Protein AF-A0A7S0GRE7-F1 (afdb_monomer)

Organism: Micromonas pusilla (NCBI:txid38833)

InterPro domains:
  IPR013517 FG-GAP repeat [PF14312] (10-57)
  IPR013517 FG-GAP repeat [PF14312] (65-113)
  IPR013517 FG-GAP repeat [PF14312] (122-153)
  IPR028994 Integrin alpha, N-terminal [G3DSA:2.130.10.130] (1-153)
  IPR028994 Integrin alpha, N-terminal [SSF69318] (37-143)

Structure (mmCIF, N/CA/C/O backbone):
data_AF-A0A7S0GRE7-F1
#
_entry.id   AF-A0A7S0GRE7-F1
#
loop_
_atom_site.group_PDB
_atom_site.id
_atom_site.type_symbol
_atom_site.label_atom_id
_atom_site.label_alt_id
_atom_site.label_comp_id
_atom_site.label_asym_id
_atom_site.label_entity_id
_atom_site.label_seq_id
_atom_site.pdbx_PDB_ins_code
_atom_site.Cartn_x
_atom_site.Cartn_y
_atom_site.Cartn_z
_atom_site.occupancy
_atom_site.B_iso_or_equiv
_atom_site.auth_seq_id
_atom_site.auth_comp_id
_atom_site.auth_asym_id
_atom_site.auth_atom_id
_atom_site.pdbx_PDB_model_num
ATOM 1 N N . PHE A 1 1 ? -9.919 10.974 12.583 1.00 92.94 1 PHE A N 1
ATOM 2 C CA . PHE A 1 1 ? -11.109 11.557 13.232 1.00 92.94 1 PHE A CA 1
ATOM 3 C C . PHE A 1 1 ? -12.246 10.573 13.083 1.00 92.94 1 PHE A C 1
ATOM 5 O O . PHE A 1 1 ? -12.273 9.883 12.073 1.00 92.94 1 PHE A O 1
ATOM 12 N N . GLU A 1 2 ? -13.154 10.508 14.047 1.00 92.75 2 GLU A N 1
ATOM 13 C CA . GLU A 1 2 ? -14.391 9.729 13.939 1.00 92.75 2 GLU A CA 1
ATOM 14 C C . GLU A 1 2 ? -15.581 10.653 14.183 1.00 92.75 2 GLU A C 1
ATOM 16 O O . GLU A 1 2 ? -15.463 11.628 14.930 1.00 92.75 2 GLU A O 1
ATOM 21 N N . LYS A 1 3 ? -16.690 10.377 13.493 1.00 94.25 3 LYS A N 1
ATOM 22 C CA . LYS A 1 3 ? -17.944 11.111 13.637 1.00 94.25 3 LYS A CA 1
ATOM 23 C C . LYS A 1 3 ? -18.932 10.246 14.416 1.00 94.25 3 LYS A C 1
ATOM 25 O O . LYS A 1 3 ? -19.204 9.130 13.981 1.00 94.25 3 LYS A O 1
ATOM 30 N N . SER A 1 4 ? -19.436 10.742 15.539 1.00 92.06 4 SER A N 1
ATOM 31 C CA . SER A 1 4 ? -20.470 10.085 16.348 1.00 92.06 4 SER A CA 1
ATOM 32 C C . SER A 1 4 ? -21.863 10.205 15.716 1.00 92.06 4 SER A C 1
ATOM 34 O O . SER A 1 4 ? -22.074 10.962 14.764 1.00 92.06 4 SER A O 1
ATOM 36 N N . ASP A 1 5 ? -22.834 9.477 16.276 1.00 93.75 5 ASP A N 1
ATOM 37 C CA . ASP A 1 5 ? -24.228 9.451 15.807 1.00 93.75 5 ASP A CA 1
ATOM 38 C C . ASP A 1 5 ? -24.934 10.814 15.908 1.00 93.75 5 ASP A C 1
ATOM 40 O O . ASP A 1 5 ? -25.789 11.140 15.085 1.00 93.75 5 ASP A O 1
ATOM 44 N N . ASP A 1 6 ? -24.557 11.640 16.887 1.00 95.44 6 ASP A N 1
ATOM 45 C CA . ASP A 1 6 ? -25.033 13.023 17.035 1.00 95.44 6 ASP A CA 1
ATOM 46 C C . ASP A 1 6 ? -24.272 14.028 16.149 1.00 95.44 6 ASP A C 1
ATOM 48 O O . ASP A 1 6 ? -24.629 15.204 16.068 1.00 95.44 6 ASP A O 1
ATOM 52 N N . GLY A 1 7 ? -23.263 13.553 15.418 1.00 95.62 7 GLY A N 1
ATOM 53 C CA . GLY A 1 7 ? -22.521 14.305 14.422 1.00 95.62 7 GLY A CA 1
ATOM 54 C C . GLY A 1 7 ? -21.287 15.042 14.931 1.00 95.62 7 GLY A C 1
ATOM 55 O O . GLY A 1 7 ? -20.670 15.753 14.131 1.00 95.62 7 GLY A O 1
ATOM 56 N N . GLU A 1 8 ? -20.901 14.865 16.196 1.00 96.75 8 GLU A N 1
ATOM 57 C CA . GLU A 1 8 ? -19.632 15.369 16.721 1.00 96.75 8 GLU A CA 1
ATOM 58 C C . GLU A 1 8 ? -18.448 14.687 16.018 1.00 96.75 8 GLU A C 1
ATOM 60 O O . GLU A 1 8 ? -18.448 13.480 15.788 1.00 96.75 8 GLU A O 1
ATOM 65 N N . VAL A 1 9 ? -17.427 15.464 15.647 1.00 97.00 9 VAL A N 1
ATOM 66 C CA . VAL A 1 9 ? -16.205 14.953 15.012 1.00 97.00 9 VAL A CA 1
ATOM 67 C C . VAL A 1 9 ? -15.047 15.107 15.984 1.00 97.00 9 VAL A C 1
ATOM 69 O O . VAL A 1 9 ? -14.655 16.225 16.312 1.00 97.00 9 VAL A O 1
ATOM 72 N N . THR A 1 10 ? -14.457 13.989 16.401 1.00 95.06 10 THR A N 1
ATOM 73 C CA . THR A 1 10 ? -13.370 13.977 17.387 1.00 95.06 10 THR A CA 1
ATOM 74 C C . THR A 1 10 ? -12.105 13.340 16.825 1.00 95.06 10 THR A C 1
ATOM 76 O O . THR A 1 10 ? -12.127 12.434 15.982 1.00 95.06 10 THR A O 1
ATOM 79 N N . GLN A 1 11 ? -10.948 13.836 17.265 1.00 95.00 11 GLN A N 1
ATOM 80 C CA . GLN A 1 11 ? -9.680 13.176 16.980 1.00 95.00 11 GLN A CA 1
ATOM 81 C C . GLN A 1 11 ? -9.497 12.010 17.954 1.00 95.00 11 GLN A C 1
ATOM 83 O O . GLN A 1 11 ? -9.157 12.221 19.112 1.00 95.00 11 GLN A O 1
ATOM 88 N N . VAL A 1 12 ? -9.682 10.783 17.468 1.00 94.25 12 VAL A N 1
ATOM 89 C CA . VAL A 1 12 ? -9.523 9.568 18.288 1.00 94.25 12 VAL A CA 1
ATOM 90 C C . VAL A 1 12 ? -8.100 9.005 18.289 1.00 94.25 12 VAL A C 1
ATOM 92 O O . VAL A 1 12 ? -7.717 8.296 19.211 1.00 94.25 12 VAL A O 1
ATOM 95 N N . ALA A 1 13 ? -7.310 9.299 17.252 1.00 95.31 13 ALA A N 1
ATOM 96 C CA . ALA A 1 13 ? -5.949 8.794 17.099 1.00 95.31 13 ALA A CA 1
ATOM 97 C C . ALA A 1 13 ? -5.119 9.690 16.169 1.00 95.31 13 ALA A C 1
ATOM 99 O O . ALA A 1 13 ? -5.654 10.409 15.316 1.00 95.31 13 ALA A O 1
ATOM 100 N N . LYS A 1 14 ? -3.795 9.605 16.319 1.00 96.62 14 LYS A N 1
ATOM 101 C CA . LYS A 1 14 ? -2.805 10.035 15.328 1.00 96.62 14 LYS A CA 1
ATOM 102 C C . LYS A 1 14 ? -1.987 8.805 14.953 1.00 96.62 14 LYS A C 1
ATOM 104 O O . LYS A 1 14 ? -1.308 8.254 15.812 1.00 96.62 14 LYS A O 1
ATOM 109 N N . LEU A 1 15 ? -2.072 8.388 13.695 1.00 98.19 15 LEU A N 1
ATOM 110 C CA . LEU A 1 15 ? -1.324 7.238 13.193 1.00 98.19 15 LEU A CA 1
ATOM 111 C C . LEU A 1 15 ? 0.090 7.676 12.817 1.00 98.19 15 LEU A C 1
ATOM 113 O O . LEU A 1 15 ? 0.276 8.744 12.230 1.00 98.19 15 LEU A O 1
ATOM 117 N N . VAL A 1 16 ? 1.068 6.857 13.179 1.00 98.00 16 VAL A N 1
ATOM 118 C CA . VAL A 1 16 ? 2.481 7.014 12.828 1.00 98.00 16 VAL A CA 1
ATOM 119 C C . VAL A 1 16 ? 3.030 5.635 12.483 1.00 98.00 16 VAL A C 1
ATOM 121 O O . VAL A 1 16 ? 2.610 4.656 13.101 1.00 98.00 16 VAL A O 1
ATOM 124 N N . ALA A 1 17 ? 3.946 5.554 11.521 1.00 98.19 17 ALA A N 1
ATOM 125 C CA . ALA A 1 17 ? 4.750 4.351 11.338 1.00 98.19 17 ALA A CA 1
ATOM 126 C C . ALA A 1 17 ? 5.623 4.130 12.581 1.00 98.19 17 ALA A C 1
ATOM 128 O O . ALA A 1 17 ? 6.237 5.077 13.083 1.00 98.19 17 ALA A O 1
ATOM 129 N N . ALA A 1 18 ? 5.664 2.897 13.085 1.00 98.19 18 ALA A N 1
ATOM 130 C CA . ALA A 1 18 ? 6.463 2.527 14.254 1.00 98.19 18 ALA A CA 1
ATOM 131 C C . ALA A 1 18 ? 7.975 2.744 14.045 1.00 98.19 18 ALA A C 1
ATOM 133 O O . ALA A 1 18 ? 8.705 2.991 15.002 1.00 98.19 18 ALA A O 1
ATOM 134 N N . ASP A 1 19 ? 8.418 2.669 12.798 1.00 98.25 19 ASP A N 1
ATOM 135 C CA . ASP A 1 19 ? 9.788 2.773 12.302 1.00 98.25 19 ASP A CA 1
ATOM 136 C C . ASP A 1 19 ? 10.008 4.002 11.407 1.00 98.25 19 ASP A C 1
ATOM 138 O O . ASP A 1 19 ? 11.060 4.124 10.792 1.00 98.25 19 ASP A O 1
ATOM 142 N N . GLY A 1 20 ? 9.048 4.933 11.366 1.00 96.38 20 GLY A N 1
ATOM 143 C CA . GLY A 1 20 ? 9.093 6.068 10.448 1.00 96.38 20 GLY A CA 1
ATOM 144 C C . GLY A 1 20 ? 10.367 6.911 10.580 1.00 96.38 20 GLY A C 1
ATOM 145 O O . GLY A 1 20 ? 10.701 7.410 11.660 1.00 96.38 20 GLY A O 1
ATOM 146 N N . ALA A 1 21 ? 11.026 7.129 9.449 1.00 98.12 21 ALA A N 1
ATOM 147 C CA . ALA A 1 21 ? 12.240 7.904 9.288 1.00 98.12 21 ALA A CA 1
ATOM 148 C C . ALA A 1 21 ? 12.030 9.137 8.387 1.00 98.12 21 ALA A C 1
ATOM 150 O O . ALA A 1 21 ? 10.978 9.382 7.784 1.00 98.12 21 ALA A O 1
ATOM 151 N N . ALA A 1 22 ? 13.044 10.004 8.361 1.00 97.69 22 ALA A N 1
ATOM 152 C CA . ALA A 1 22 ? 13.017 11.203 7.539 1.00 97.69 22 ALA A CA 1
ATOM 153 C C . ALA A 1 22 ? 13.194 10.827 6.065 1.00 97.69 22 ALA A C 1
ATOM 155 O O . ALA A 1 22 ? 14.255 10.355 5.677 1.00 97.69 22 ALA A O 1
ATOM 156 N N . GLY A 1 23 ? 12.188 11.125 5.245 1.00 97.06 23 GLY A N 1
ATOM 157 C CA . GLY A 1 23 ? 12.217 10.813 3.816 1.00 97.06 23 GLY A CA 1
ATOM 158 C C . GLY A 1 23 ? 11.278 9.685 3.410 1.00 97.06 23 GLY A C 1
ATOM 159 O O . GLY A 1 23 ? 11.005 9.583 2.225 1.00 97.06 23 GLY A O 1
ATOM 160 N N . ASP A 1 24 ? 10.682 8.952 4.358 1.00 98.44 24 ASP A N 1
ATOM 161 C CA . ASP A 1 24 ? 9.793 7.818 4.046 1.00 98.44 24 ASP A CA 1
ATOM 162 C C . ASP A 1 24 ? 8.484 8.232 3.369 1.00 98.44 24 ASP A C 1
ATOM 164 O O . ASP A 1 24 ? 7.787 7.425 2.756 1.00 98.44 24 ASP A O 1
ATOM 168 N N . LEU A 1 25 ? 8.127 9.514 3.487 1.00 98.38 25 LEU A N 1
ATOM 169 C CA . LEU A 1 25 ? 6.883 10.082 2.963 1.00 98.38 25 LEU A CA 1
ATOM 170 C C . LEU A 1 25 ? 5.630 9.360 3.492 1.00 98.38 25 LEU A C 1
ATOM 172 O O . LEU A 1 25 ? 4.625 9.260 2.791 1.00 98.38 25 LEU A O 1
ATOM 176 N N . PHE A 1 26 ? 5.667 8.877 4.739 1.00 98.69 26 PHE A N 1
ATOM 177 C CA . PHE A 1 26 ? 4.500 8.282 5.389 1.00 98.69 26 PHE A CA 1
ATOM 178 C C . PHE A 1 26 ? 3.297 9.232 5.341 1.00 98.69 26 PHE A C 1
ATOM 180 O O . PHE A 1 26 ? 3.373 10.384 5.777 1.00 98.69 26 PHE A O 1
ATOM 187 N N . GLY A 1 27 ? 2.169 8.735 4.837 1.00 98.44 27 GLY A N 1
ATOM 188 C CA . GLY A 1 27 ? 0.957 9.531 4.655 1.00 98.44 27 GLY A CA 1
ATOM 189 C C . GLY A 1 27 ? 0.850 10.210 3.292 1.00 98.44 27 GLY A C 1
ATOM 190 O O . GLY A 1 27 ? -0.070 11.005 3.111 1.00 98.44 27 GLY A O 1
ATOM 191 N N . ILE A 1 28 ? 1.735 9.899 2.334 1.00 98.06 28 ILE A N 1
ATOM 192 C CA . ILE A 1 28 ? 1.626 10.389 0.947 1.00 98.06 28 ILE A CA 1
ATOM 193 C C . ILE A 1 28 ? 0.311 9.962 0.283 1.00 98.06 28 ILE A C 1
ATOM 195 O O . ILE A 1 28 ? -0.264 10.705 -0.510 1.00 98.06 28 ILE A O 1
ATOM 199 N N . THR A 1 29 ? -0.197 8.792 0.662 1.00 98.56 29 THR A N 1
ATOM 200 C CA . THR A 1 29 ? -1.498 8.270 0.254 1.00 98.56 29 THR A CA 1
ATOM 201 C C . THR A 1 29 ? -2.148 7.532 1.418 1.00 98.56 29 THR A C 1
ATOM 203 O O . THR A 1 29 ? -1.459 6.979 2.283 1.00 98.56 29 THR A O 1
ATOM 206 N N . VAL A 1 30 ? -3.477 7.534 1.454 1.00 98.56 30 VAL A N 1
ATOM 207 C CA . VAL A 1 30 ? -4.266 6.840 2.471 1.00 98.56 30 VAL A CA 1
ATOM 208 C C . VAL A 1 30 ? -5.508 6.226 1.844 1.00 98.56 30 VAL A C 1
ATOM 210 O O . VAL A 1 30 ? -6.140 6.824 0.974 1.00 98.56 30 VAL A O 1
ATOM 213 N N . SER A 1 31 ? -5.897 5.054 2.328 1.00 98.62 31 SER A N 1
ATOM 214 C CA . SER A 1 31 ? -7.174 4.430 1.999 1.00 98.62 31 SER A CA 1
ATOM 215 C C . SER A 1 31 ? -7.787 3.820 3.256 1.00 98.62 31 SER A C 1
ATOM 217 O O . SER A 1 31 ? -7.063 3.394 4.155 1.00 98.62 31 SER A O 1
ATOM 219 N N . VAL A 1 32 ? -9.115 3.833 3.355 1.00 97.94 32 VAL A N 1
ATOM 220 C CA . VAL A 1 32 ? -9.853 3.351 4.527 1.00 97.94 32 VAL A CA 1
ATOM 221 C C . VAL A 1 32 ? -11.047 2.520 4.082 1.00 97.94 32 VAL A C 1
ATOM 223 O O . VAL A 1 32 ? -11.809 2.944 3.215 1.00 97.94 32 VAL A O 1
ATOM 226 N N . SER A 1 33 ? -11.222 1.357 4.703 1.00 97.44 33 SER A N 1
ATOM 227 C CA . SER A 1 33 ? -12.380 0.485 4.521 1.00 97.44 33 SER A CA 1
ATOM 228 C C . SER A 1 33 ? -12.715 -0.169 5.856 1.00 97.44 33 SER A C 1
ATOM 230 O O . SER A 1 33 ? -11.898 -0.890 6.423 1.00 97.44 33 SER A O 1
ATOM 232 N N . GLY A 1 34 ? -13.911 0.098 6.383 1.00 94.25 34 GLY A N 1
ATOM 233 C CA .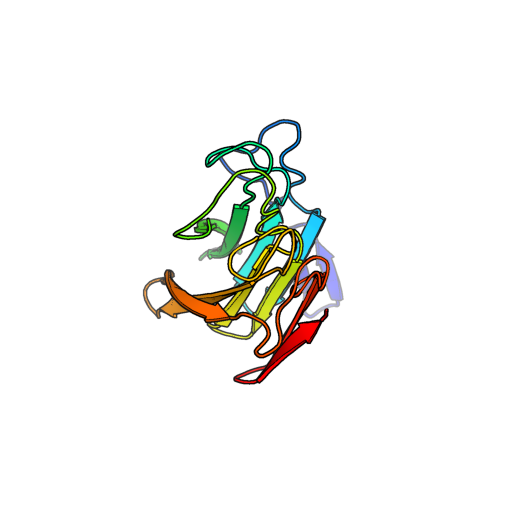 GLY A 1 34 ? -14.347 -0.452 7.668 1.00 94.25 34 GLY A CA 1
ATOM 234 C C . GLY A 1 34 ? -13.370 -0.138 8.810 1.00 94.25 34 GLY A C 1
ATOM 235 O O . GLY A 1 34 ? -13.173 1.024 9.166 1.00 94.25 34 GLY A O 1
ATOM 236 N N . SER A 1 35 ? -12.784 -1.187 9.394 1.00 95.19 35 SER A N 1
ATOM 237 C CA . SER A 1 35 ? -11.812 -1.116 10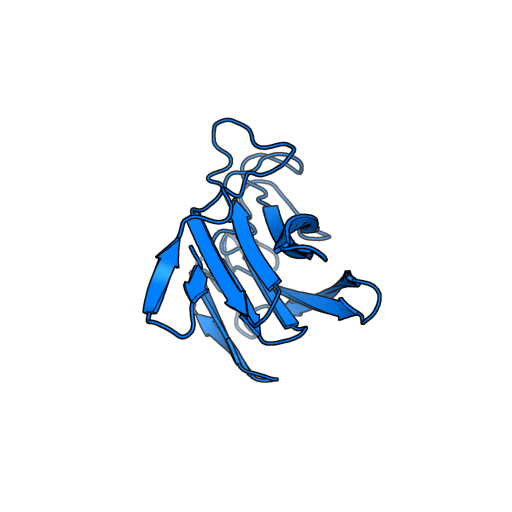.494 1.00 95.19 35 SER A CA 1
ATOM 238 C C . SER A 1 35 ? -10.352 -1.078 10.042 1.00 95.19 35 SER A C 1
ATOM 240 O O . SER A 1 35 ? -9.474 -1.135 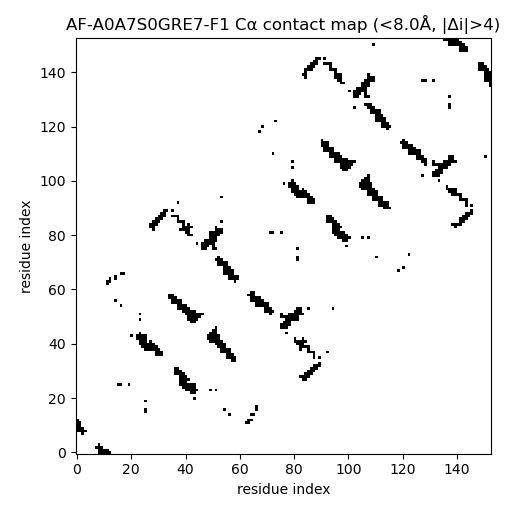10.898 1.00 95.19 35 SER A O 1
ATOM 242 N N . THR A 1 36 ? -10.091 -0.976 8.738 1.00 97.56 36 THR A N 1
ATOM 243 C CA . THR A 1 36 ? -8.751 -1.032 8.150 1.00 97.56 36 THR A CA 1
ATOM 244 C C . THR A 1 36 ? -8.389 0.307 7.518 1.00 97.56 36 THR A C 1
ATOM 246 O O . THR A 1 36 ? -9.147 0.866 6.722 1.00 97.56 36 THR A O 1
ATOM 249 N N . ILE A 1 37 ? -7.206 0.819 7.850 1.00 98.56 37 ILE A N 1
ATOM 250 C CA . ILE A 1 37 ? -6.577 1.970 7.197 1.00 98.56 37 ILE A CA 1
ATOM 251 C C . ILE A 1 37 ? -5.250 1.509 6.604 1.00 98.56 37 ILE A C 1
ATOM 253 O O . ILE A 1 37 ? -4.440 0.903 7.297 1.00 98.56 37 ILE A O 1
ATOM 257 N N . VAL A 1 38 ? -4.999 1.847 5.345 1.00 98.81 38 VAL A N 1
ATOM 258 C CA . VAL A 1 38 ? -3.711 1.626 4.685 1.00 98.81 38 VAL A CA 1
ATOM 259 C C . VAL A 1 38 ? -3.067 2.977 4.420 1.00 98.81 38 VAL A C 1
ATOM 261 O O . VAL A 1 38 ? -3.706 3.874 3.869 1.00 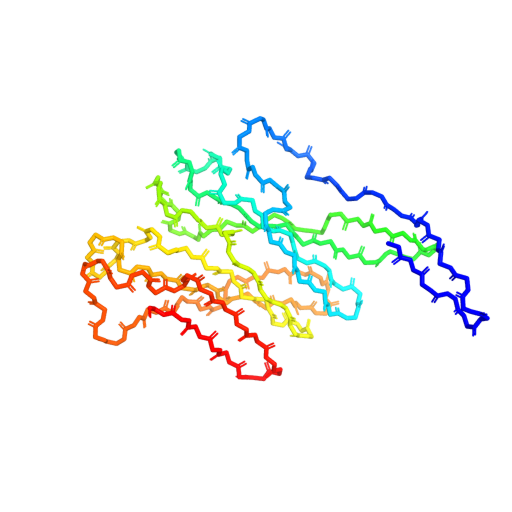98.81 38 VAL A O 1
ATOM 264 N N . VAL A 1 39 ? -1.809 3.128 4.824 1.00 98.94 39 VAL A N 1
ATOM 265 C CA . VAL A 1 39 ? -1.032 4.359 4.670 1.00 98.94 39 VAL A CA 1
ATOM 266 C C . VAL A 1 39 ? 0.220 4.069 3.862 1.00 98.94 39 VAL A C 1
ATOM 268 O O . VAL A 1 39 ? 1.019 3.218 4.238 1.00 98.94 39 VAL A O 1
ATOM 271 N N . GLY A 1 40 ? 0.398 4.780 2.757 1.00 98.81 40 GLY A N 1
ATOM 272 C CA . GLY A 1 40 ? 1.581 4.650 1.918 1.00 98.81 40 GLY A CA 1
ATOM 273 C C . GLY A 1 40 ? 2.792 5.413 2.451 1.00 98.81 40 GLY A C 1
ATOM 274 O O . GLY A 1 40 ? 2.641 6.458 3.094 1.00 98.81 40 GLY A O 1
ATOM 275 N N . ALA A 1 41 ? 3.981 4.895 2.155 1.00 98.81 41 ALA A N 1
ATOM 276 C CA . ALA A 1 41 ? 5.284 5.472 2.464 1.00 98.81 41 ALA A CA 1
ATOM 277 C C . ALA A 1 41 ? 6.278 5.151 1.332 1.00 98.81 41 ALA A C 1
ATOM 279 O O . ALA A 1 41 ? 7.240 4.404 1.502 1.00 98.81 41 ALA A O 1
ATOM 280 N N . GLY A 1 42 ? 6.018 5.697 0.141 1.00 98.56 42 GLY A N 1
ATOM 281 C CA . GLY A 1 42 ? 6.810 5.415 -1.065 1.00 98.56 42 GLY A CA 1
ATOM 282 C C . GLY A 1 42 ? 8.279 5.847 -1.012 1.00 98.56 42 GLY A C 1
ATOM 283 O O . GLY A 1 42 ? 9.050 5.477 -1.892 1.00 98.56 42 GLY A O 1
ATOM 284 N N . GLY A 1 43 ? 8.677 6.634 -0.009 1.00 98.62 43 GLY A N 1
ATOM 285 C CA . GLY A 1 43 ? 10.063 7.056 0.182 1.00 98.62 43 GLY A CA 1
ATOM 286 C C . GLY A 1 43 ? 10.888 6.146 1.095 1.00 98.62 43 GLY A C 1
ATOM 287 O O . GLY A 1 43 ? 12.102 6.327 1.141 1.00 98.62 43 GLY A O 1
ATOM 288 N N . ASP A 1 44 ? 10.244 5.205 1.797 1.00 98.75 44 ASP A N 1
ATOM 289 C CA . ASP A 1 44 ? 10.870 4.280 2.754 1.00 98.75 44 ASP A CA 1
ATOM 290 C C . ASP A 1 44 ? 12.014 3.501 2.084 1.00 98.75 44 ASP A C 1
ATOM 292 O O . ASP A 1 44 ? 11.912 3.098 0.919 1.00 98.75 44 ASP A O 1
ATOM 296 N N . ASP A 1 45 ? 13.140 3.352 2.780 1.00 98.31 45 ASP A N 1
ATOM 297 C CA . ASP A 1 45 ? 14.382 2.843 2.198 1.00 98.31 45 ASP A CA 1
ATOM 298 C C . ASP A 1 45 ? 14.885 1.518 2.794 1.00 98.31 45 ASP A C 1
ATOM 300 O O . ASP A 1 45 ? 15.986 1.062 2.466 1.00 98.31 45 ASP A O 1
ATOM 304 N N . ASP A 1 46 ? 14.044 0.830 3.570 1.00 97.69 46 ASP A N 1
ATOM 305 C CA . ASP A 1 46 ? 14.383 -0.407 4.284 1.00 97.69 46 ASP A CA 1
ATOM 306 C C . ASP A 1 46 ? 14.862 -1.553 3.378 1.00 97.69 46 ASP A C 1
ATOM 308 O O . ASP A 1 46 ? 15.635 -2.418 3.811 1.00 97.69 46 ASP A O 1
ATOM 312 N N . LYS A 1 47 ? 14.394 -1.601 2.123 1.00 98.00 47 LYS A N 1
ATOM 313 C CA . LYS A 1 47 ? 14.785 -2.608 1.117 1.00 98.00 47 LYS A CA 1
ATOM 314 C C . LYS A 1 47 ? 15.662 -2.045 -0.004 1.00 98.00 47 LYS A C 1
ATOM 316 O O . LYS A 1 47 ? 15.977 -2.751 -0.956 1.00 98.00 47 LYS A O 1
ATOM 321 N N . GLY A 1 48 ? 16.120 -0.804 0.129 1.00 98.00 48 GLY A N 1
ATOM 322 C CA . GLY A 1 48 ? 16.839 -0.061 -0.903 1.00 98.00 48 GLY A CA 1
ATOM 323 C C . GLY A 1 48 ? 16.286 1.353 -1.022 1.00 98.00 48 GLY A C 1
ATOM 324 O O . GLY A 1 48 ? 15.145 1.597 -0.646 1.00 98.00 48 GLY A O 1
ATOM 325 N N . SER A 1 49 ? 17.083 2.288 -1.546 1.00 98.50 49 SER A N 1
ATOM 326 C CA . SER A 1 49 ? 16.692 3.704 -1.640 1.00 98.50 49 SER A CA 1
ATOM 327 C C . SER A 1 49 ? 15.326 3.859 -2.315 1.00 98.50 49 SER A C 1
ATOM 329 O O . SER A 1 49 ? 15.178 3.472 -3.473 1.00 98.50 49 SER A O 1
ATOM 331 N N . SER A 1 50 ? 14.342 4.390 -1.578 1.00 98.44 50 SER A N 1
ATOM 332 C CA . SER A 1 50 ? 12.951 4.542 -2.034 1.00 98.44 50 SER A CA 1
ATOM 333 C C . SER A 1 50 ? 12.353 3.262 -2.635 1.00 98.44 50 SER A C 1
ATOM 335 O O . SER A 1 50 ? 11.641 3.299 -3.638 1.00 98.44 50 SER A O 1
ATOM 337 N N . SER A 1 51 ? 12.684 2.118 -2.037 1.00 98.62 51 SER A N 1
ATOM 338 C CA . SER A 1 51 ? 12.023 0.839 -2.322 1.00 98.62 51 SER A CA 1
ATOM 339 C C . SER A 1 51 ? 10.562 0.873 -1.890 1.00 98.62 51 SER A C 1
ATOM 341 O O . SER A 1 51 ? 9.704 0.345 -2.592 1.00 98.62 51 SER A O 1
ATOM 343 N N . GLY A 1 52 ? 10.277 1.615 -0.821 1.00 98.75 52 GLY A N 1
ATOM 344 C CA . GLY A 1 52 ? 8.946 1.987 -0.392 1.00 98.75 52 GLY A CA 1
ATOM 345 C C . GLY A 1 52 ? 8.264 0.936 0.481 1.00 98.75 52 GLY A C 1
ATOM 346 O O . GLY A 1 52 ? 8.598 -0.249 0.476 1.00 98.75 52 GLY A O 1
ATOM 347 N N . SER A 1 53 ? 7.272 1.399 1.238 1.00 98.88 53 SER A N 1
ATOM 348 C CA . SER A 1 53 ? 6.480 0.594 2.165 1.00 98.88 53 SER A CA 1
ATOM 349 C C . SER A 1 53 ? 5.021 1.057 2.199 1.00 98.88 53 SER A C 1
ATOM 351 O O . SER A 1 53 ? 4.683 2.181 1.824 1.00 98.88 53 SER A O 1
ATOM 353 N N . ALA A 1 54 ? 4.132 0.206 2.706 1.00 98.88 54 ALA A N 1
ATOM 354 C CA . ALA A 1 54 ? 2.783 0.592 3.113 1.00 98.88 54 ALA A CA 1
ATOM 355 C C . ALA A 1 54 ? 2.462 0.022 4.496 1.00 98.88 54 ALA A C 1
ATOM 357 O O . ALA A 1 54 ? 2.947 -1.035 4.876 1.00 98.88 54 ALA A O 1
ATOM 358 N N . TYR A 1 55 ? 1.633 0.711 5.265 1.00 98.88 55 TYR A N 1
ATOM 359 C CA . TYR A 1 55 ? 1.353 0.378 6.655 1.00 98.88 55 TYR A CA 1
ATOM 360 C C . TYR A 1 55 ? -0.135 0.135 6.839 1.00 98.88 55 TYR A C 1
ATOM 362 O O . TYR A 1 55 ? -0.952 0.978 6.468 1.00 98.88 55 TYR A O 1
ATOM 370 N N . VAL A 1 56 ? -0.482 -1.005 7.431 1.00 98.75 56 VAL A N 1
ATOM 371 C CA . VAL A 1 56 ? -1.866 -1.377 7.734 1.00 98.75 56 VAL A CA 1
ATOM 372 C C . VAL A 1 56 ? -2.135 -1.076 9.197 1.00 98.75 56 VAL A C 1
ATOM 374 O O . VAL A 1 56 ? -1.431 -1.566 10.080 1.00 98.75 56 VAL A O 1
ATOM 377 N N . PHE A 1 57 ? -3.162 -0.276 9.451 1.00 98.50 57 PHE A N 1
ATOM 378 C CA . PHE A 1 57 ? -3.669 0.027 10.777 1.00 98.50 57 PHE A CA 1
ATOM 379 C C . PHE A 1 57 ? -5.057 -0.567 10.946 1.00 98.50 57 PHE A C 1
ATOM 381 O O . PHE A 1 57 ? -5.915 -0.428 10.076 1.00 98.50 57 PHE A O 1
ATOM 388 N N . GLU A 1 58 ? -5.277 -1.170 12.104 1.00 97.19 58 GLU A N 1
ATOM 389 C CA . GLU A 1 58 ? -6.536 -1.798 12.473 1.00 97.19 58 GLU A CA 1
ATOM 390 C C . GLU A 1 58 ? -7.143 -1.115 13.684 1.00 97.19 58 GLU A C 1
ATOM 392 O O . GLU A 1 58 ? -6.439 -0.712 14.619 1.00 97.19 58 GLU A O 1
ATOM 397 N N . LYS A 1 59 ? -8.468 -0.997 13.664 1.00 95.50 59 LYS A N 1
ATOM 398 C CA . LYS A 1 59 ? -9.227 -0.559 14.828 1.00 95.50 59 LYS A CA 1
ATOM 399 C C . LYS A 1 59 ? -9.128 -1.628 15.917 1.00 95.50 59 LYS A C 1
ATOM 401 O O . LYS A 1 59 ? -9.336 -2.806 15.645 1.00 95.50 59 LYS A O 1
ATOM 406 N N . ILE A 1 60 ? -8.821 -1.215 17.143 1.00 93.88 60 ILE A N 1
ATOM 407 C CA . ILE A 1 60 ? -8.673 -2.128 18.287 1.00 93.88 60 ILE A CA 1
ATOM 408 C C . ILE A 1 60 ? -9.881 -2.064 19.225 1.00 93.88 60 ILE A C 1
ATOM 410 O O . ILE A 1 60 ? -10.595 -1.055 19.286 1.00 93.88 60 ILE A O 1
ATOM 414 N N . ASP A 1 61 ? -10.083 -3.138 19.990 1.00 89.44 61 ASP A N 1
ATOM 415 C CA . ASP A 1 61 ? -11.102 -3.196 21.037 1.00 89.44 61 ASP A CA 1
ATOM 416 C C . ASP A 1 61 ? -10.892 -2.087 22.076 1.00 89.44 61 ASP A C 1
ATOM 418 O O . ASP A 1 61 ? -9.777 -1.818 22.522 1.00 89.44 61 ASP A O 1
ATOM 422 N N . GLY A 1 62 ? -11.983 -1.432 22.476 1.00 82.25 62 GLY A N 1
ATOM 423 C CA . GLY A 1 62 ? -11.932 -0.259 23.357 1.00 82.25 62 GLY A CA 1
ATOM 424 C C . GLY A 1 62 ? -11.697 1.072 22.631 1.00 82.25 62 GLY A C 1
ATOM 425 O O . GLY A 1 62 ? -11.713 2.118 23.277 1.00 82.25 62 GLY A O 1
ATOM 426 N N . GLY A 1 63 ? -11.565 1.049 21.300 1.00 86.12 63 GLY A N 1
ATOM 427 C CA . GLY A 1 63 ? -11.405 2.231 20.456 1.00 86.12 63 GLY A CA 1
ATOM 428 C C . GLY A 1 63 ? -9.943 2.564 20.153 1.00 86.12 63 GLY A C 1
ATOM 429 O O . GLY A 1 63 ? -9.017 2.079 20.795 1.00 86.12 63 GLY A O 1
ATOM 430 N N . GLY A 1 64 ? -9.731 3.418 19.151 1.00 92.62 64 GLY A N 1
ATOM 431 C CA . GLY A 1 64 ? -8.393 3.745 18.656 1.00 92.62 64 GLY A CA 1
ATOM 432 C C . GLY A 1 64 ? -7.900 2.778 17.579 1.00 92.62 64 GLY A C 1
ATOM 433 O O . GLY A 1 64 ? -8.678 2.023 17.002 1.00 92.62 64 GLY A O 1
ATOM 434 N N . T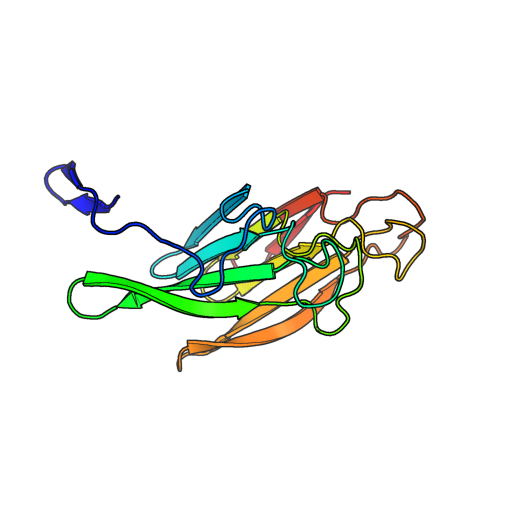RP A 1 65 ? -6.607 2.859 17.272 1.00 97.38 65 TRP A N 1
ATOM 435 C CA . TRP A 1 65 ? -5.993 2.231 16.102 1.00 97.38 65 TRP A CA 1
ATOM 436 C C . TRP A 1 65 ? -4.578 1.748 16.431 1.00 97.38 65 TRP A C 1
ATOM 438 O O . TRP A 1 65 ? -3.844 2.449 17.131 1.00 97.38 65 TRP A O 1
ATOM 448 N N . ALA A 1 66 ? -4.180 0.595 15.895 1.00 97.00 66 ALA A N 1
ATOM 449 C CA . ALA A 1 66 ? -2.835 0.036 16.037 1.00 97.00 66 ALA A CA 1
ATOM 450 C C . ALA A 1 66 ? -2.264 -0.378 14.677 1.00 97.00 66 ALA A C 1
ATOM 452 O O . ALA A 1 66 ? -3.011 -0.810 13.804 1.00 97.00 66 ALA A O 1
ATOM 453 N N . GLN A 1 67 ? -0.946 -0.258 14.495 1.00 98.25 67 GLN A N 1
ATOM 454 C CA . GLN A 1 67 ? -0.266 -0.787 13.310 1.00 98.25 67 GLN A CA 1
ATOM 455 C C . GLN A 1 67 ? -0.274 -2.320 13.377 1.00 98.25 67 GLN A C 1
ATOM 457 O O . GLN A 1 67 ? 0.336 -2.900 14.272 1.00 98.25 67 GLN A O 1
ATOM 462 N N . ALA A 1 68 ? -0.969 -2.960 12.440 1.00 97.62 68 ALA A N 1
ATOM 463 C CA . ALA A 1 68 ? -1.087 -4.411 12.338 1.00 97.62 68 ALA A CA 1
ATOM 464 C C . ALA A 1 68 ? 0.001 -5.018 11.441 1.00 97.62 68 ALA A C 1
ATOM 466 O O . ALA A 1 68 ? 0.506 -6.097 11.735 1.00 97.62 68 ALA A O 1
ATOM 467 N N . ALA A 1 69 ? 0.393 -4.317 10.371 1.00 98.31 69 ALA A N 1
ATOM 468 C CA . ALA A 1 69 ? 1.411 -4.795 9.437 1.00 98.31 69 ALA A CA 1
ATOM 469 C C . ALA A 1 69 ? 2.200 -3.648 8.787 1.00 98.31 69 ALA A C 1
ATOM 471 O O . ALA A 1 69 ? 1.684 -2.542 8.606 1.00 98.31 69 ALA A O 1
ATOM 472 N N . LYS A 1 70 ? 3.443 -3.949 8.397 1.00 98.56 70 LYS A N 1
ATOM 473 C CA . LYS A 1 70 ? 4.218 -3.211 7.391 1.00 98.56 70 LYS A CA 1
ATOM 474 C C . LYS A 1 70 ? 4.310 -4.102 6.154 1.00 98.56 70 LYS A C 1
ATOM 476 O O . LYS A 1 70 ? 4.735 -5.250 6.252 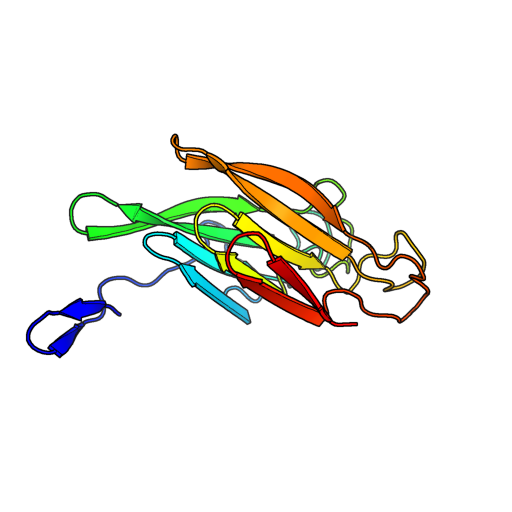1.00 98.56 70 LYS A O 1
ATOM 481 N N . LEU A 1 71 ? 3.872 -3.581 5.020 1.00 98.81 71 LEU A N 1
ATOM 482 C CA . LEU A 1 71 ? 3.900 -4.227 3.718 1.00 98.81 71 LEU A CA 1
ATOM 483 C C . LEU A 1 71 ? 5.099 -3.691 2.944 1.00 98.81 71 LEU A C 1
ATOM 485 O O . LEU A 1 71 ? 5.283 -2.479 2.843 1.00 98.81 71 LEU A O 1
ATOM 489 N N . VAL A 1 72 ? 5.865 -4.611 2.379 1.00 98.44 72 VAL A N 1
ATOM 490 C CA . VAL A 1 72 ? 6.937 -4.359 1.415 1.00 98.44 72 VAL A CA 1
ATOM 491 C C . VAL A 1 72 ? 6.711 -5.299 0.236 1.00 98.44 72 VAL A C 1
ATOM 493 O O . VAL A 1 72 ? 6.176 -6.395 0.429 1.00 98.44 72 VAL A O 1
ATOM 496 N N . ALA A 1 73 ? 7.104 -4.899 -0.972 1.00 97.31 73 ALA A N 1
ATOM 497 C CA . ALA A 1 73 ? 7.086 -5.817 -2.107 1.00 97.31 73 ALA A CA 1
ATOM 498 C C . ALA A 1 73 ? 8.036 -7.003 -1.849 1.00 97.31 73 ALA A C 1
ATOM 500 O O . ALA A 1 73 ? 9.138 -6.827 -1.322 1.00 97.31 73 ALA A O 1
ATOM 501 N N . ALA A 1 74 ? 7.617 -8.224 -2.201 1.00 95.31 74 ALA A N 1
ATOM 502 C CA . ALA A 1 74 ? 8.445 -9.425 -2.031 1.00 95.31 74 ALA A CA 1
ATOM 503 C C . ALA A 1 74 ? 9.765 -9.370 -2.828 1.00 95.31 74 ALA A C 1
ATOM 505 O O . ALA A 1 74 ? 10.757 -9.989 -2.445 1.00 95.31 74 ALA A O 1
ATOM 506 N N . ASP A 1 75 ? 9.760 -8.618 -3.918 1.00 97.56 75 ASP A N 1
ATOM 507 C CA . ASP A 1 75 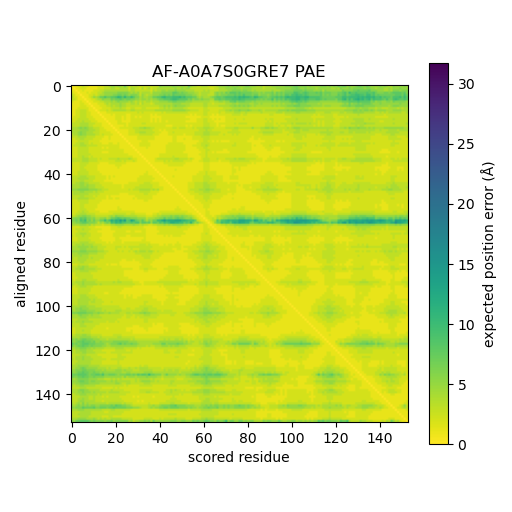? 10.837 -8.351 -4.865 1.00 97.56 75 ASP A CA 1
ATOM 508 C C . ASP A 1 75 ? 11.301 -6.887 -4.827 1.00 97.56 75 ASP A C 1
ATOM 510 O O . ASP A 1 75 ? 11.941 -6.433 -5.768 1.00 97.56 75 ASP A O 1
ATOM 514 N N . ALA A 1 76 ? 11.025 -6.176 -3.726 1.00 97.44 76 ALA A N 1
ATOM 515 C CA . ALA A 1 76 ? 11.383 -4.772 -3.556 1.00 97.44 76 ALA A CA 1
ATOM 516 C C . ALA A 1 76 ? 12.841 -4.478 -3.947 1.00 97.44 76 ALA A C 1
ATOM 518 O O . ALA A 1 76 ? 13.785 -5.066 -3.404 1.00 97.44 76 ALA A O 1
ATOM 519 N N . ALA A 1 77 ? 13.006 -3.501 -4.830 1.00 98.50 77 ALA A N 1
ATOM 520 C CA . ALA A 1 77 ? 14.273 -2.959 -5.275 1.00 98.50 77 ALA A CA 1
ATOM 521 C C . ALA A 1 77 ? 14.323 -1.437 -5.077 1.00 98.50 77 ALA A C 1
ATOM 523 O O . ALA A 1 77 ? 13.343 -0.768 -4.743 1.00 98.50 77 ALA A O 1
ATOM 524 N N . ALA A 1 78 ? 15.518 -0.865 -5.221 1.00 98.56 78 ALA A N 1
ATOM 525 C CA . ALA A 1 78 ? 15.688 0.577 -5.113 1.00 98.56 78 ALA A CA 1
ATOM 526 C C . ALA A 1 78 ? 14.932 1.297 -6.241 1.00 98.56 78 ALA A C 1
ATOM 528 O O . ALA A 1 78 ? 15.056 0.925 -7.401 1.00 98.56 78 ALA A O 1
ATOM 529 N N . SER A 1 79 ? 14.268 2.404 -5.903 1.00 98.38 79 SER A N 1
ATOM 530 C CA . SER A 1 79 ? 13.472 3.235 -6.819 1.00 98.38 79 SER A CA 1
ATOM 531 C C . SER A 1 79 ? 12.204 2.581 -7.380 1.00 98.38 79 SER A C 1
ATOM 533 O O . SER A 1 79 ? 11.656 3.092 -8.352 1.00 98.38 79 SER A O 1
ATOM 535 N N . ASP A 1 80 ? 11.689 1.525 -6.747 1.00 98.56 80 ASP A N 1
ATOM 536 C CA . ASP A 1 80 ? 10.377 0.961 -7.096 1.00 98.56 80 ASP A CA 1
ATOM 537 C C . ASP A 1 80 ? 9.216 1.851 -6.624 1.00 98.56 80 ASP A C 1
ATOM 539 O O . ASP A 1 80 ? 8.141 1.871 -7.234 1.00 98.56 80 ASP A O 1
ATOM 543 N N . TYR A 1 81 ? 9.440 2.631 -5.559 1.00 98.56 81 TYR A N 1
ATOM 544 C CA . TYR A 1 81 ? 8.463 3.533 -4.947 1.00 98.56 81 TYR A CA 1
ATOM 545 C C . TYR A 1 81 ? 7.171 2.823 -4.500 1.00 98.56 81 TYR A C 1
ATOM 547 O O . TYR A 1 81 ? 6.063 3.363 -4.646 1.00 98.56 81 TYR A O 1
ATOM 555 N N . PHE A 1 82 ? 7.301 1.611 -3.947 1.00 98.88 82 PHE A N 1
ATOM 556 C CA . PHE A 1 82 ? 6.179 0.839 -3.415 1.00 98.88 82 PHE A CA 1
ATOM 557 C C . PHE A 1 82 ? 5.433 1.628 -2.334 1.00 98.88 82 PHE A C 1
ATOM 559 O O . PHE A 1 82 ? 6.028 2.172 -1.411 1.00 98.88 82 PHE A O 1
ATOM 566 N N . GLY A 1 83 ? 4.107 1.704 -2.415 1.00 98.56 83 GLY A N 1
ATOM 567 C CA . GLY A 1 83 ? 3.326 2.459 -1.431 1.00 98.56 83 GLY A CA 1
ATOM 568 C C . GLY A 1 83 ? 3.167 3.935 -1.761 1.00 98.56 83 GLY A C 1
ATOM 569 O O . GLY A 1 83 ? 2.664 4.685 -0.927 1.00 98.56 83 GLY A O 1
ATOM 570 N N . THR A 1 84 ? 3.512 4.373 -2.975 1.00 97.69 84 THR A N 1
ATOM 571 C CA . THR A 1 84 ? 3.121 5.718 -3.432 1.00 97.69 84 THR A CA 1
ATOM 572 C C . THR A 1 84 ? 1.611 5.829 -3.665 1.00 97.69 84 THR A C 1
ATOM 574 O O . THR A 1 84 ? 1.021 6.867 -3.363 1.00 97.69 84 THR A O 1
ATOM 577 N N . HIS A 1 85 ? 0.956 4.748 -4.111 1.00 98.56 85 HIS A N 1
ATOM 578 C CA . HIS A 1 85 ? -0.505 4.642 -4.133 1.00 98.56 85 HIS A CA 1
ATOM 579 C C . HIS A 1 85 ? -0.977 3.362 -3.441 1.00 98.56 85 HIS A C 1
ATOM 581 O O . HIS A 1 85 ? -0.376 2.296 -3.578 1.00 98.56 85 HIS A O 1
ATOM 587 N N . VAL A 1 86 ? -2.064 3.488 -2.677 1.00 98.81 86 VAL A N 1
ATOM 588 C CA . VAL A 1 86 ? -2.696 2.391 -1.943 1.00 98.81 86 VAL A CA 1
ATOM 589 C C . VAL A 1 86 ? -4.208 2.471 -2.105 1.00 98.81 86 VAL A C 1
ATOM 591 O O . VAL A 1 86 ? -4.774 3.561 -2.212 1.00 98.81 86 VAL A O 1
ATOM 594 N N . SER A 1 87 ? -4.877 1.327 -2.090 1.00 98.75 87 SER A N 1
ATOM 595 C CA . SER A 1 87 ? -6.334 1.244 -2.035 1.00 98.75 87 SER A CA 1
ATOM 596 C C . SER A 1 87 ? -6.745 0.008 -1.240 1.00 98.75 87 SER A C 1
ATOM 598 O O . SER A 1 87 ? -6.093 -1.025 -1.349 1.00 98.75 87 SER A O 1
ATOM 600 N N . VAL A 1 88 ? -7.795 0.109 -0.426 1.00 98.75 88 VAL A N 1
ATOM 601 C CA . VAL A 1 88 ? -8.344 -1.025 0.330 1.00 98.75 88 VAL A CA 1
ATOM 602 C C . VAL A 1 88 ? -9.855 -1.116 0.143 1.00 98.75 88 VAL A C 1
ATOM 604 O O . VAL A 1 88 ? -10.550 -0.101 0.167 1.00 98.75 88 VAL A O 1
ATOM 607 N N . SER A 1 89 ? -10.354 -2.338 -0.027 1.00 98.44 89 SER A N 1
ATOM 608 C CA . SER A 1 89 ? -11.775 -2.685 -0.003 1.00 98.44 89 SER A CA 1
ATOM 609 C C . SER A 1 89 ? -11.912 -4.014 0.720 1.00 98.44 89 SER A C 1
ATOM 611 O O . SER A 1 89 ? -11.365 -5.015 0.270 1.00 98.44 89 SER A O 1
ATOM 613 N N . ASP A 1 90 ? -12.659 -4.024 1.821 1.00 96.38 90 ASP A N 1
ATOM 614 C CA . ASP A 1 90 ? -12.815 -5.202 2.683 1.00 96.38 90 ASP A CA 1
ATOM 615 C C . ASP A 1 90 ? -11.451 -5.814 3.077 1.00 96.38 90 ASP A C 1
ATOM 617 O O . ASP A 1 90 ? -10.661 -5.138 3.738 1.00 96.38 90 ASP A O 1
ATOM 621 N N . SER A 1 91 ? -11.167 -7.061 2.682 1.00 96.50 91 SER A N 1
ATOM 622 C CA . SER A 1 91 ? -9.896 -7.756 2.940 1.00 96.50 91 SER A CA 1
ATOM 623 C C . SER A 1 91 ? -8.807 -7.480 1.901 1.00 96.50 91 SER A C 1
ATOM 625 O O . SER A 1 91 ? -7.637 -7.768 2.160 1.00 96.50 91 SER A O 1
ATOM 627 N N . THR A 1 92 ? -9.168 -6.926 0.743 1.00 98.31 92 THR A N 1
ATOM 628 C CA . THR A 1 92 ? -8.255 -6.734 -0.382 1.00 98.31 92 THR A CA 1
ATOM 629 C C . THR A 1 92 ? -7.553 -5.387 -0.265 1.00 98.31 92 THR A C 1
ATOM 631 O O . THR A 1 92 ? -8.179 -4.324 -0.305 1.00 98.31 92 THR A O 1
ATOM 634 N N . ILE A 1 93 ? -6.228 -5.426 -0.177 1.00 98.75 93 ILE A N 1
ATOM 635 C CA . ILE A 1 93 ? -5.351 -4.256 -0.168 1.00 98.75 93 ILE A CA 1
ATOM 636 C C . ILE A 1 93 ? -4.533 -4.276 -1.455 1.00 98.75 93 ILE A C 1
ATOM 638 O O . ILE A 1 93 ? -3.921 -5.283 -1.797 1.00 98.75 93 ILE A O 1
ATOM 642 N N . VAL A 1 94 ? -4.480 -3.155 -2.164 1.00 98.81 94 VAL A N 1
ATOM 643 C CA . VAL A 1 94 ? -3.628 -2.993 -3.341 1.00 98.81 94 VAL A CA 1
ATOM 644 C C . VAL A 1 94 ? -2.627 -1.886 -3.081 1.00 98.81 94 VAL A C 1
ATOM 646 O O . VAL A 1 94 ? -3.001 -0.788 -2.667 1.00 98.81 94 VAL A O 1
ATOM 649 N N . VAL A 1 95 ? -1.359 -2.176 -3.341 1.00 98.88 95 VAL A N 1
ATOM 650 C CA . VAL A 1 95 ? -0.251 -1.232 -3.214 1.00 98.88 95 VAL A CA 1
ATOM 651 C C . VAL A 1 95 ? 0.514 -1.200 -4.523 1.00 98.88 95 VAL A C 1
ATOM 653 O O . VAL A 1 95 ? 0.815 -2.250 -5.080 1.00 98.88 95 VAL A O 1
ATOM 656 N N . THR A 1 96 ? 0.822 -0.019 -5.042 1.00 98.75 96 THR A N 1
ATOM 657 C CA . THR A 1 96 ? 1.529 0.103 -6.322 1.00 98.75 96 THR A CA 1
ATOM 658 C C . THR A 1 96 ? 2.982 0.512 -6.150 1.00 98.75 96 THR A C 1
ATOM 660 O O . THR A 1 96 ? 3.347 1.133 -5.150 1.00 98.75 96 THR A O 1
ATOM 663 N N . ALA A 1 97 ? 3.786 0.170 -7.154 1.00 98.62 97 ALA A N 1
ATOM 664 C CA . ALA A 1 97 ? 5.183 0.542 -7.305 1.00 98.62 97 ALA A CA 1
ATOM 665 C C . ALA A 1 97 ? 5.407 0.945 -8.771 1.00 98.62 97 ALA A C 1
ATOM 667 O O . ALA A 1 97 ? 5.688 0.106 -9.624 1.00 98.62 97 ALA A O 1
ATOM 668 N N . TYR A 1 98 ? 5.196 2.221 -9.102 1.00 98.31 98 TYR A N 1
ATOM 669 C CA . TYR A 1 98 ? 5.277 2.691 -10.494 1.00 98.31 98 TYR A CA 1
ATOM 670 C C . TYR A 1 98 ? 6.717 2.700 -11.041 1.00 98.31 98 TYR A C 1
ATOM 672 O O . TYR A 1 98 ? 6.914 2.837 -12.247 1.00 98.31 98 TYR A O 1
ATOM 680 N N . GLY A 1 99 ? 7.721 2.607 -10.162 1.00 98.44 99 GLY A N 1
ATOM 681 C CA . GLY A 1 99 ? 9.134 2.581 -10.534 1.00 98.44 99 GLY A CA 1
ATOM 682 C C . GLY A 1 99 ? 9.665 1.196 -10.903 1.00 98.44 99 GLY A C 1
ATOM 683 O O . GLY A 1 99 ? 10.709 1.129 -11.549 1.00 98.44 99 GLY A O 1
ATOM 684 N N . ASP A 1 100 ? 8.919 0.141 -10.558 1.00 98.44 100 ASP A N 1
ATOM 685 C CA . ASP A 1 100 ? 9.255 -1.265 -10.808 1.00 98.44 100 ASP A CA 1
ATOM 686 C C . ASP A 1 100 ? 9.600 -1.517 -12.284 1.00 98.44 100 ASP A C 1
ATOM 688 O O . ASP A 1 100 ? 8.946 -0.995 -13.198 1.00 98.44 100 ASP A O 1
ATOM 692 N N . ASP A 1 101 ? 10.654 -2.293 -12.531 1.00 97.88 101 ASP A N 1
ATOM 693 C CA . ASP A 1 101 ? 11.275 -2.418 -13.850 1.00 97.88 101 ASP A CA 1
ATOM 694 C C . ASP A 1 101 ? 11.219 -3.822 -14.475 1.00 97.88 101 ASP A C 1
ATOM 696 O O . ASP A 1 101 ? 11.869 -4.079 -15.495 1.00 97.88 101 ASP A O 1
ATOM 700 N N . ASP A 1 102 ? 10.357 -4.701 -13.956 1.00 97.06 102 ASP A N 1
ATOM 701 C CA . ASP A 1 102 ? 10.205 -6.095 -14.402 1.00 97.06 102 ASP A CA 1
ATOM 702 C C . ASP A 1 102 ? 9.904 -6.254 -15.904 1.00 97.06 102 ASP A C 1
ATOM 704 O O . ASP A 1 102 ? 10.248 -7.272 -16.519 1.00 97.06 102 ASP A O 1
ATOM 708 N N . LYS A 1 103 ? 9.224 -5.273 -16.513 1.00 97.75 103 LYS A N 1
ATOM 709 C CA . LYS A 1 103 ? 8.883 -5.253 -17.949 1.00 97.75 103 LYS A CA 1
ATOM 710 C C . LYS A 1 103 ? 9.661 -4.197 -18.741 1.00 97.75 103 LYS A C 1
ATOM 712 O O . LYS A 1 103 ? 9.463 -4.059 -19.947 1.00 97.75 103 LYS A O 1
ATOM 717 N N . GLY A 1 104 ? 10.588 -3.497 -18.099 1.00 97.44 104 GLY A N 1
ATOM 718 C CA . GLY A 1 104 ? 11.346 -2.381 -18.652 1.00 97.44 104 GLY A CA 1
ATOM 719 C C . GLY A 1 104 ? 11.440 -1.247 -17.640 1.00 97.44 104 GLY A C 1
ATOM 720 O O . GLY A 1 104 ? 10.632 -1.166 -16.730 1.00 97.44 104 GLY A O 1
ATOM 721 N N . SER A 1 105 ? 12.415 -0.350 -17.798 1.00 98.06 105 SER A N 1
ATOM 722 C CA . SER A 1 105 ? 12.640 0.751 -16.846 1.00 98.06 105 SER A CA 1
ATOM 723 C C . SER A 1 105 ? 11.342 1.503 -16.520 1.00 98.06 105 SER A C 1
ATOM 725 O O . SER A 1 105 ? 10.726 2.069 -17.422 1.00 98.06 105 SER A O 1
ATOM 727 N N . SER A 1 106 ? 10.941 1.495 -15.243 1.00 97.88 106 SER A N 1
ATOM 728 C CA . SER A 1 106 ? 9.693 2.106 -14.759 1.00 97.88 106 SER A CA 1
ATOM 729 C C . SER A 1 106 ? 8.446 1.671 -15.540 1.00 97.88 106 SER A C 1
ATOM 731 O O . SER A 1 106 ? 7.583 2.486 -15.871 1.00 97.88 106 SER A O 1
ATOM 733 N N . SER A 1 107 ? 8.370 0.384 -15.883 1.00 98.38 107 SER A N 1
ATOM 734 C CA . SER A 1 107 ? 7.154 -0.225 -16.428 1.00 98.38 107 SER A CA 1
ATOM 735 C C . SER A 1 107 ? 6.025 -0.275 -15.402 1.00 98.38 107 SER A C 1
ATOM 737 O O . SER A 1 107 ? 4.858 -0.192 -15.776 1.00 98.38 107 SER A O 1
ATOM 739 N N . GLY A 1 108 ? 6.389 -0.344 -14.121 1.00 98.56 108 GLY A N 1
ATOM 740 C CA . GLY A 1 108 ? 5.491 -0.292 -12.987 1.00 98.56 108 GLY A CA 1
ATOM 741 C C . GLY A 1 108 ? 4.771 -1.609 -12.686 1.00 98.56 108 GLY A C 1
ATOM 742 O O . GLY A 1 108 ? 4.582 -2.471 -13.547 1.00 98.56 108 GLY A O 1
ATOM 743 N N . SER A 1 109 ? 4.349 -1.744 -11.430 1.00 98.69 109 SER A N 1
ATOM 744 C CA . SER A 1 109 ? 3.668 -2.919 -10.891 1.00 98.69 109 SER A CA 1
ATOM 745 C C . SER A 1 109 ? 2.612 -2.545 -9.846 1.00 98.69 109 SER A C 1
ATOM 747 O O . SER A 1 109 ? 2.663 -1.491 -9.205 1.00 98.69 109 SER A O 1
ATOM 749 N N . ALA A 1 110 ? 1.650 -3.443 -9.630 1.00 98.69 110 ALA A N 1
ATOM 750 C CA . ALA A 1 110 ? 0.723 -3.389 -8.502 1.00 98.69 110 ALA A CA 1
ATOM 751 C C . ALA A 1 110 ? 0.713 -4.716 -7.740 1.00 98.69 110 ALA A C 1
ATOM 753 O O . ALA A 1 110 ? 0.745 -5.789 -8.329 1.00 98.69 110 ALA A O 1
ATOM 754 N N . TYR A 1 111 ? 0.635 -4.648 -6.423 1.00 98.81 111 TYR A N 1
ATOM 755 C CA . TYR A 1 111 ? 0.733 -5.783 -5.521 1.00 98.81 111 TYR A CA 1
ATOM 756 C C . TYR A 1 111 ? -0.576 -5.917 -4.764 1.00 98.81 111 TYR A C 1
ATOM 758 O O . TYR A 1 111 ? -1.050 -4.953 -4.161 1.00 98.81 111 TYR A O 1
ATOM 766 N N . VAL A 1 112 ? -1.164 -7.107 -4.813 1.00 98.62 112 VAL A N 1
ATOM 767 C CA . VAL A 1 112 ? -2.424 -7.414 -4.137 1.00 98.62 112 VAL A CA 1
ATOM 768 C C . VAL A 1 112 ? -2.110 -8.210 -2.888 1.00 98.62 112 VAL A C 1
ATOM 770 O O . VAL A 1 112 ? -1.440 -9.244 -2.954 1.00 98.62 112 VAL A O 1
ATOM 773 N N . PHE A 1 113 ? -2.616 -7.726 -1.766 1.00 98.50 113 PHE A N 1
ATOM 774 C CA . PHE A 1 113 ? -2.552 -8.372 -0.474 1.00 98.50 113 PHE A CA 1
ATOM 775 C C . PHE A 1 113 ? -3.960 -8.732 -0.016 1.00 98.50 113 PHE A C 1
ATOM 777 O O . PHE A 1 113 ? -4.900 -7.964 -0.218 1.00 98.50 113 PHE A O 1
ATOM 784 N N . GLU A 1 114 ? -4.085 -9.883 0.630 1.00 97.62 114 GLU A N 1
ATOM 785 C CA . GLU A 1 114 ? -5.312 -10.299 1.300 1.00 97.62 114 GLU A CA 1
ATOM 786 C C . GLU A 1 114 ? -5.073 -10.365 2.799 1.00 97.62 114 GLU A C 1
ATOM 788 O O . GLU A 1 114 ? -4.069 -10.919 3.264 1.00 97.62 114 GLU A O 1
ATOM 793 N N . LYS A 1 115 ? -6.015 -9.784 3.538 1.00 96.56 115 LYS A N 1
ATOM 794 C CA . LYS A 1 115 ? -6.085 -9.878 4.988 1.00 96.56 115 LYS A CA 1
ATOM 795 C C . LYS A 1 115 ? -7.006 -11.030 5.388 1.00 96.56 115 LYS A C 1
ATOM 797 O O . LYS A 1 115 ? -8.189 -11.015 5.059 1.00 96.56 115 LYS A O 1
ATOM 802 N N . SER A 1 116 ? -6.483 -12.005 6.119 1.00 95.06 116 SER A N 1
ATOM 803 C CA . SER A 1 116 ? -7.266 -13.110 6.681 1.00 95.06 116 SER A CA 1
ATOM 804 C C . SER A 1 116 ? -8.046 -12.699 7.935 1.00 95.06 116 SER A C 1
ATOM 806 O O . SER A 1 116 ? -7.826 -11.640 8.529 1.00 95.06 116 SER A O 1
ATOM 808 N N . ASP A 1 117 ? -8.958 -13.574 8.370 1.00 91.00 117 ASP A N 1
ATOM 809 C CA . ASP A 1 117 ? -9.807 -13.360 9.551 1.00 91.00 117 ASP A CA 1
ATOM 810 C C . ASP A 1 117 ? -9.013 -13.230 10.866 1.00 91.00 117 ASP A C 1
ATOM 812 O O . ASP A 1 117 ? -9.477 -12.592 11.810 1.00 91.00 117 ASP A O 1
ATOM 816 N N . ASP A 1 118 ? -7.816 -13.817 10.941 1.00 90.75 118 ASP A N 1
ATOM 817 C CA . ASP A 1 118 ? -6.891 -13.691 12.078 1.00 90.75 118 ASP A CA 1
ATOM 818 C C . ASP A 1 118 ? -5.991 -12.444 12.001 1.00 90.75 118 ASP A C 1
ATOM 820 O O . ASP A 1 118 ? -5.195 -12.195 12.907 1.00 90.75 118 ASP A O 1
ATOM 824 N N . GLY A 1 119 ? -6.156 -11.626 10.957 1.00 89.69 119 GLY A N 1
ATOM 825 C CA . GLY A 1 119 ? -5.440 -10.371 10.771 1.00 89.69 119 GLY A CA 1
ATOM 826 C C . GLY A 1 119 ? -4.083 -10.499 10.081 1.00 89.69 119 GLY A C 1
ATOM 827 O O . GLY A 1 119 ? -3.398 -9.482 9.952 1.00 89.69 119 GLY A O 1
ATOM 828 N N . GLU A 1 120 ? -3.688 -11.689 9.619 1.00 96.00 120 GLU A N 1
ATOM 829 C CA . GLU A 1 120 ? -2.495 -11.840 8.782 1.00 96.00 120 GLU A CA 1
ATOM 830 C C . GLU A 1 120 ? -2.720 -11.159 7.424 1.00 96.00 120 GLU A C 1
ATOM 832 O O . GLU A 1 120 ? -3.770 -11.306 6.803 1.00 96.00 120 GLU A O 1
ATOM 837 N N . VAL A 1 121 ? -1.739 -10.386 6.954 1.00 97.81 121 VAL A N 1
ATOM 838 C CA . VAL A 1 121 ? -1.786 -9.733 5.639 1.00 97.81 121 VAL A CA 1
ATOM 839 C C . VAL A 1 121 ? -0.717 -10.358 4.760 1.00 97.81 121 VAL A C 1
ATOM 841 O O . VAL A 1 121 ? 0.471 -10.271 5.068 1.00 97.81 121 VAL A O 1
ATOM 844 N N . THR A 1 122 ? -1.129 -10.978 3.657 1.00 97.38 122 THR A N 1
ATOM 845 C CA . THR A 1 122 ? -0.226 -11.731 2.775 1.00 97.38 122 THR A CA 1
ATOM 846 C C . THR A 1 122 ? -0.324 -11.239 1.341 1.00 97.38 122 THR A C 1
ATOM 848 O O . THR A 1 122 ? -1.411 -10.939 0.859 1.00 97.38 122 THR A O 1
ATOM 851 N N . GLN A 1 123 ? 0.809 -11.148 0.641 1.00 98.12 123 GLN A N 1
ATOM 852 C CA . GLN A 1 123 ? 0.817 -10.852 -0.791 1.00 98.12 123 GLN A CA 1
ATOM 853 C C . GLN A 1 123 ? 0.301 -12.074 -1.560 1.00 98.12 123 GLN A C 1
ATOM 855 O O . GLN A 1 123 ? 0.884 -13.153 -1.471 1.00 98.12 123 GLN A O 1
ATOM 860 N N . VAL A 1 124 ? -0.757 -11.899 -2.350 1.00 97.75 124 VAL A N 1
ATOM 861 C CA . VAL A 1 124 ? -1.386 -12.978 -3.131 1.00 97.75 124 VAL A CA 1
ATOM 862 C C . VAL A 1 124 ? -1.175 -12.839 -4.637 1.00 97.75 124 VAL A C 1
ATOM 864 O O . VAL A 1 124 ? -1.289 -13.826 -5.361 1.00 97.75 124 VAL A O 1
ATOM 867 N N . ALA A 1 125 ? -0.850 -11.638 -5.128 1.00 98.06 125 ALA A N 1
ATOM 868 C CA . ALA A 1 125 ? -0.554 -11.415 -6.540 1.00 98.06 125 ALA A CA 1
ATOM 869 C C . ALA A 1 125 ? 0.379 -10.217 -6.767 1.00 98.06 125 ALA A C 1
ATOM 871 O O . ALA A 1 125 ? 0.379 -9.255 -5.999 1.00 98.06 125 ALA A O 1
ATOM 872 N N . LYS A 1 126 ? 1.123 -10.270 -7.876 1.00 98.38 126 LYS A N 1
ATOM 873 C CA . LYS A 1 126 ? 1.756 -9.121 -8.536 1.00 98.38 126 LYS A CA 1
ATOM 874 C C . LYS A 1 126 ? 1.090 -8.951 -9.902 1.00 98.38 126 LYS A C 1
ATOM 876 O O . LYS A 1 126 ? 0.914 -9.925 -10.634 1.00 98.38 126 LYS A O 1
ATOM 881 N N . LEU A 1 127 ? 0.681 -7.732 -10.215 1.00 98.44 127 LEU A N 1
ATOM 882 C CA . LEU A 1 127 ? 0.034 -7.329 -11.454 1.00 98.44 127 LEU A CA 1
ATOM 883 C C . LEU A 1 127 ? 1.006 -6.455 -12.241 1.00 98.44 127 LEU A C 1
ATOM 885 O O . LEU A 1 127 ? 1.562 -5.503 -11.698 1.00 98.44 127 LEU A O 1
ATOM 889 N N . VAL A 1 128 ? 1.143 -6.759 -13.525 1.00 98.19 128 VAL A N 1
ATOM 890 C CA . VAL A 1 128 ? 1.908 -5.981 -14.504 1.00 98.19 128 VAL A CA 1
ATOM 891 C C . VAL A 1 128 ? 1.019 -5.721 -15.715 1.00 98.19 128 VAL A C 1
ATOM 893 O O . VAL A 1 128 ? 0.135 -6.533 -16.017 1.00 98.19 128 VAL A O 1
ATOM 896 N N . ALA A 1 129 ? 1.257 -4.624 -16.432 1.00 96.38 129 ALA A N 1
ATOM 897 C CA . ALA A 1 129 ? 0.600 -4.390 -17.714 1.00 96.38 129 ALA A CA 1
ATOM 898 C C . ALA A 1 129 ? 0.957 -5.512 -18.710 1.00 96.38 129 ALA A C 1
ATOM 900 O O . ALA A 1 129 ? 2.109 -5.947 -18.804 1.00 96.38 129 ALA A O 1
ATOM 901 N N . ALA A 1 130 ? -0.036 -6.012 -19.452 1.00 96.12 130 ALA A N 1
ATOM 902 C CA . ALA A 1 130 ? 0.165 -7.118 -20.395 1.00 96.12 130 ALA A CA 1
ATOM 903 C C . ALA A 1 130 ? 1.094 -6.728 -21.558 1.00 96.12 130 ALA A C 1
ATOM 905 O O . ALA A 1 130 ? 1.857 -7.558 -22.052 1.00 96.12 130 ALA A O 1
ATOM 906 N N . ASP A 1 131 ? 1.029 -5.464 -21.961 1.00 95.50 131 ASP A N 1
ATOM 907 C CA . ASP A 1 131 ? 1.868 -4.783 -22.942 1.00 95.50 131 ASP A CA 1
ATOM 908 C C . ASP A 1 131 ? 2.948 -3.903 -22.296 1.00 95.50 131 ASP A C 1
ATOM 910 O O . ASP A 1 131 ? 3.548 -3.089 -22.992 1.00 95.50 131 ASP A O 1
ATOM 914 N N . GLY A 1 132 ? 3.219 -4.114 -21.001 1.00 94.31 132 GLY A N 1
ATOM 915 C CA . GLY A 1 132 ? 4.142 -3.307 -20.211 1.00 94.31 132 GLY A CA 1
ATOM 916 C C . GLY A 1 132 ? 5.492 -3.097 -20.894 1.00 94.31 132 GLY A C 1
ATOM 917 O O . GLY A 1 132 ? 6.157 -4.053 -21.307 1.00 94.31 132 GLY A O 1
ATOM 918 N N . ALA A 1 133 ? 5.884 -1.836 -20.982 1.00 97.31 133 ALA A N 1
ATOM 919 C CA . ALA A 1 133 ? 7.108 -1.344 -21.579 1.00 97.31 133 ALA A CA 1
ATOM 920 C C . ALA A 1 133 ? 7.749 -0.264 -20.695 1.00 97.31 133 ALA A C 1
ATOM 922 O O . ALA A 1 133 ? 7.197 0.192 -19.694 1.00 97.31 133 ALA A O 1
ATOM 923 N N . ALA A 1 134 ? 8.967 0.136 -21.058 1.00 98.12 134 ALA A N 1
ATOM 924 C CA . ALA A 1 134 ? 9.686 1.167 -20.324 1.00 98.12 134 ALA A CA 1
ATOM 925 C C . ALA A 1 134 ? 8.926 2.505 -20.346 1.00 98.12 134 ALA A C 1
ATOM 927 O O . ALA A 1 134 ? 8.611 3.023 -21.418 1.00 98.12 134 ALA A O 1
ATOM 928 N N . GLY A 1 135 ? 8.718 3.087 -19.166 1.00 96.31 135 GLY A N 1
ATOM 929 C CA . GLY A 1 135 ? 8.044 4.370 -18.987 1.00 96.31 135 GLY A CA 1
ATOM 930 C C . GLY A 1 135 ? 6.517 4.314 -19.017 1.00 96.31 135 GLY A C 1
ATOM 931 O O . GLY A 1 135 ? 5.906 5.380 -19.055 1.00 96.31 135 GLY A O 1
ATOM 932 N N . ASP A 1 136 ? 5.913 3.124 -18.982 1.00 97.31 136 ASP A N 1
ATOM 933 C CA . ASP A 1 136 ? 4.454 2.977 -18.892 1.00 97.31 136 ASP A CA 1
ATOM 934 C C . ASP A 1 136 ? 3.899 3.398 -17.529 1.00 97.31 136 ASP A C 1
ATOM 936 O O . ASP A 1 136 ? 2.730 3.748 -17.443 1.00 97.31 136 ASP A O 1
ATOM 940 N N . LEU A 1 137 ? 4.719 3.379 -16.469 1.00 97.69 137 LEU A N 1
ATOM 941 C CA . LEU A 1 137 ? 4.339 3.842 -15.128 1.00 97.69 137 LEU A CA 1
ATOM 942 C C . LEU A 1 137 ? 3.066 3.168 -14.580 1.00 97.69 137 LEU A C 1
ATOM 944 O O . LEU A 1 137 ? 2.300 3.782 -13.828 1.00 97.69 137 LEU A O 1
ATOM 948 N N . PHE A 1 138 ? 2.844 1.891 -14.915 1.00 98.44 138 PHE A N 1
ATOM 949 C CA . PHE A 1 138 ? 1.716 1.125 -14.394 1.00 98.44 138 PHE A CA 1
ATOM 950 C C . PHE A 1 138 ? 1.721 1.158 -12.860 1.00 98.44 138 PHE A C 1
ATOM 952 O O . PHE A 1 138 ? 2.697 0.809 -12.202 1.00 98.44 138 PHE A O 1
ATOM 959 N N . GLY A 1 139 ? 0.621 1.603 -12.260 1.00 97.50 139 GLY A N 1
ATOM 960 C CA . GLY A 1 139 ? 0.541 1.824 -10.819 1.00 97.50 139 GLY A CA 1
ATOM 961 C C . GLY A 1 139 ? 0.690 3.279 -10.377 1.00 97.50 139 GLY A C 1
ATOM 962 O O . GLY A 1 139 ? 0.743 3.530 -9.173 1.00 97.50 139 GLY A O 1
ATOM 963 N N . ILE A 1 140 ? 0.675 4.256 -11.291 1.00 96.94 140 ILE A N 1
ATOM 964 C CA . ILE A 1 140 ? 0.618 5.687 -10.927 1.00 96.94 140 ILE A CA 1
ATOM 965 C C . ILE A 1 140 ? -0.704 6.086 -10.242 1.00 96.94 140 ILE A C 1
ATOM 967 O O . ILE A 1 140 ? -0.839 7.164 -9.671 1.00 96.94 140 ILE A O 1
ATOM 971 N N . THR A 1 141 ? -1.723 5.229 -10.300 1.00 97.38 141 THR A N 1
ATOM 972 C CA . THR A 1 141 ? -2.930 5.330 -9.476 1.00 97.38 141 THR A CA 1
ATOM 973 C C . THR A 1 141 ? -3.593 3.964 -9.353 1.00 97.38 141 THR A C 1
ATOM 975 O O . THR A 1 141 ? -3.409 3.097 -10.211 1.00 97.38 141 THR A O 1
ATOM 978 N N . VAL A 1 142 ? -4.373 3.762 -8.293 1.00 98.38 142 VAL A N 1
ATOM 979 C CA . VAL A 1 142 ? -5.105 2.517 -8.064 1.00 98.38 142 VAL A CA 1
ATOM 980 C C . VAL A 1 142 ? -6.426 2.767 -7.348 1.00 98.38 142 VAL A C 1
ATOM 982 O O . VAL A 1 142 ? -6.532 3.640 -6.487 1.00 98.38 142 VAL A O 1
ATOM 985 N N . SER A 1 143 ? -7.432 1.966 -7.689 1.00 98.38 143 SER A N 1
ATOM 986 C CA . SER A 1 143 ? -8.680 1.850 -6.942 1.00 98.38 143 SER A CA 1
ATOM 987 C C . SER A 1 143 ? -9.117 0.390 -6.894 1.00 98.38 143 SER A C 1
ATOM 989 O O . SER A 1 143 ? -9.078 -0.302 -7.912 1.00 98.38 143 SER A O 1
ATOM 991 N N . VAL A 1 144 ? -9.541 -0.072 -5.719 1.00 98.50 144 VAL A N 1
ATOM 992 C CA . VAL A 1 144 ? -10.205 -1.366 -5.544 1.00 98.50 144 VAL A CA 1
ATOM 993 C C . VAL A 1 144 ? -11.627 -1.167 -5.021 1.00 98.50 144 VAL A C 1
ATOM 995 O O . VAL A 1 144 ? -11.884 -0.296 -4.190 1.00 98.50 144 VAL A O 1
ATOM 998 N N . SER A 1 145 ? -12.563 -1.966 -5.528 1.00 97.12 145 SER A N 1
ATOM 999 C CA . SER A 1 145 ? -13.926 -2.072 -5.007 1.00 97.12 145 SER A CA 1
ATOM 1000 C C . SER A 1 145 ? -14.418 -3.507 -5.159 1.00 97.12 145 SER A C 1
ATOM 1002 O O . SER A 1 145 ? -14.573 -4.010 -6.278 1.00 97.12 145 SER A O 1
ATOM 1004 N N . GLY A 1 146 ? -14.629 -4.182 -4.027 1.00 91.62 146 GLY A N 1
ATOM 1005 C CA . GLY A 1 146 ? -14.862 -5.624 -3.997 1.00 91.62 146 GLY A CA 1
ATOM 1006 C C . GLY A 1 146 ? -13.761 -6.363 -4.762 1.00 91.62 146 GLY A C 1
ATOM 1007 O O . GLY A 1 146 ? -12.579 -6.144 -4.529 1.00 91.62 146 GLY A O 1
ATOM 1008 N N . SER A 1 147 ? -14.145 -7.184 -5.741 1.00 90.12 147 SER A N 1
ATOM 1009 C CA . SER A 1 147 ? -13.208 -7.953 -6.574 1.00 90.12 147 SER A CA 1
ATOM 1010 C C . SER A 1 147 ? -12.637 -7.198 -7.782 1.00 90.12 147 SER A C 1
ATOM 1012 O O . SER A 1 147 ? -11.907 -7.786 -8.580 1.00 90.12 147 SER A O 1
ATOM 1014 N N . THR A 1 148 ? -12.992 -5.925 -7.979 1.00 97.44 148 THR A N 1
ATOM 1015 C CA . THR A 1 148 ? -12.535 -5.145 -9.137 1.00 97.44 148 THR A CA 1
ATOM 1016 C C . THR A 1 148 ? -11.373 -4.248 -8.741 1.00 97.44 148 THR A C 1
ATOM 1018 O O . THR A 1 148 ? -11.530 -3.373 -7.894 1.00 97.44 148 THR A O 1
ATOM 1021 N N . ILE A 1 149 ? -10.229 -4.436 -9.398 1.00 98.38 149 ILE A N 1
ATOM 1022 C CA . ILE A 1 149 ? -9.039 -3.593 -9.262 1.00 98.38 149 ILE A CA 1
ATOM 1023 C C . ILE A 1 149 ? -8.854 -2.819 -10.569 1.00 98.38 149 ILE A C 1
ATOM 1025 O O . ILE A 1 149 ? -8.839 -3.410 -11.649 1.00 98.38 149 ILE A O 1
ATOM 1029 N N . VAL A 1 150 ? -8.697 -1.501 -10.468 1.00 98.38 150 VAL A N 1
ATOM 1030 C CA . VAL A 1 150 ? -8.329 -0.616 -11.578 1.00 98.38 150 VAL A CA 1
ATOM 1031 C C . VAL A 1 150 ? -6.970 -0.010 -11.269 1.00 98.38 150 VAL A C 1
ATOM 1033 O O . VAL A 1 150 ? -6.789 0.591 -10.211 1.00 98.38 150 VAL A O 1
ATOM 1036 N N . VAL A 1 151 ? -6.033 -0.150 -12.203 1.00 98.44 151 VAL A N 1
ATOM 1037 C CA . VAL A 1 151 ? -4.682 0.407 -12.110 1.00 98.44 151 VAL A CA 1
ATOM 1038 C C . VAL A 1 151 ? -4.462 1.333 -13.302 1.00 98.44 151 VAL A C 1
ATOM 1040 O O . VAL A 1 151 ? -4.767 0.957 -14.433 1.00 98.44 151 VAL A O 1
ATOM 1043 N N . GLY A 1 152 ? -3.994 2.553 -13.044 1.00 97.38 152 GLY A N 1
ATOM 1044 C CA . GLY A 1 152 ? -3.627 3.501 -14.098 1.00 97.38 152 GLY A CA 1
ATOM 1045 C C . GLY A 1 152 ? -2.188 3.308 -14.573 1.00 97.38 152 GLY A C 1
ATOM 1046 O O . GLY A 1 152 ? -1.356 2.821 -13.809 1.00 97.38 152 GLY A O 1
ATOM 1047 N N . ALA A 1 153 ? -1.926 3.721 -15.809 1.00 92.75 153 ALA A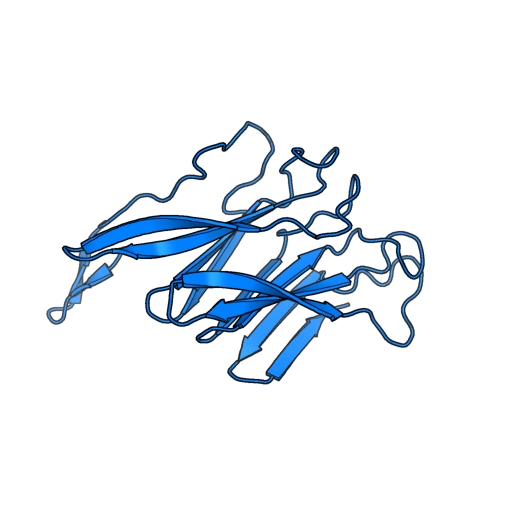 N 1
ATOM 1048 C CA . ALA A 1 153 ? -0.627 3.772 -16.474 1.00 92.75 153 ALA A CA 1
ATOM 1049 C C . ALA A 1 153 ? -0.577 5.079 -17.279 1.00 92.75 153 ALA A C 1
ATOM 1051 O O . ALA A 1 153 ? -1.598 5.369 -17.954 1.00 92.75 153 ALA A O 1
#

Radius of gyration: 15.6 Å; Cα contacts (8 Å, |Δi|>4): 445; chains: 1; bounding box: 42×29×46 Å

pLDDT: mean 97.06, std 2.52, range [82.25, 98.94]

Foldseek 3Di:
DDADPVGDDDDQDDDDDPPDDPQQCWQLEWEDEDQKIKTWRQQDQPAHGSLTWIWIWGFDPPGDIDTLDIDGPPPRDHQQSWRNEWYDYDQKIKIWRQQDQPAHGSLIKIWIWGQDPVGDIGTDDIDGDPPRYHPQSWQPYWYDYVPDIDTHD

Sequence (153 aa):
FEKSDDGEVTQVAKLVAADGAAGDLFGITVSVSGSTIVVGAGGDDDKGSSSGSAYVFEKIDGGGWAQAAKLVAADAAASDYFGTHVSVSDSTIVVTAYGDDDKGSSSGSAYVFEKSDDGEVTQVAKLVAADGAAGDLFGITVSVSGSTIVVGA

Solvent-accessible surface area (backbone atoms only — not comparable to full-atom values): 7938 Å² total; per-residue (Å²): 104,50,69,49,97,91,64,54,75,43,81,67,66,82,90,74,66,96,78,69,59,96,64,16,47,73,66,74,21,68,25,69,29,96,60,40,37,41,33,7,13,22,34,23,46,93,62,28,63,23,10,17,25,29,36,34,30,33,59,42,92,96,61,49,70,43,83,73,44,79,46,63,62,96,80,48,38,60,50,14,24,20,11,53,24,39,23,38,23,81,49,42,34,38,34,11,15,26,35,26,47,94,54,27,62,24,9,14,26,34,37,36,29,42,44,47,98,89,65,54,74,43,81,77,47,78,46,62,58,94,83,40,32,62,67,41,27,22,20,74,34,55,46,46,53,76,94,47,75,48,70,38,93

Mean predicted aligned error: 2.65 Å

Nearest PDB structures (fold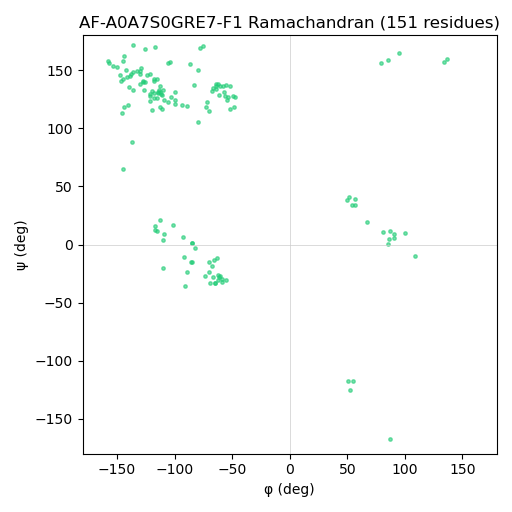seek):
  8ppr-assembly1_G  TM=6.879E-01  e=2.485E+00  Homo sapiens
  8q5h-assembly1_5  TM=6.843E-01  e=4.936E+00  Homo sapiens
  7esl-assembly1_A  TM=4.074E-01  e=3.502E+00  Fusarium oxysporum
  3c9b-assembly1_A  TM=4.272E-01  e=2.485E+00  unclassified
  3c9d-assembly1_B  TM=4.324E-01  e=2.950E+00  unclassified

Secondary structure (DSSP, 8-state):
-EE-TT--EE-------TT--TTS-TTSSEEEETTEEEEEETT--BTBTT-BEEEEEEE-TTSSEEEEEEE--TT--TT--BTSEEEEETTEEEEEETT--BTBTT--EEEEEEE-TTS-EEEEEEE--TT--TT--TTSEEEEETTEEEEE-